Protein AF-A0A9W9MQR1-F1 (afdb_monomer_lite)

Sequence (91 aa):
MKYSRLQTVEFHKTLAQANWYMKQHNTQFSFILTAREHVPIRRLNDNEDLRLANPIFWTQSGTSQEPVLTVALGLWCLGMMAANDRLYHLH

Radius of gyration: 14.92 Å; chains: 1; bounding box: 32×33×39 Å

Secondary structure (DSSP, 8-state):
----HHHHHHHHHHHHHHHHHHHHTT-SEEEEE-SSEEEEEEE-STT--EEEPPPEETT----SSS----HHHHHHHHHHHHT-GGG----

Foldseek 3Di:
DDDDPVRVVVVVVVLVVQLVVCVVVVHQWDWDDDPFWIWIWGDPDPPSDIDIDDTAGQPDDADPVGDDDHPVNVVVVVVVCVVDPVVDDDD

Organism: NCBI:txid2972120

Structure (mmCIF, N/CA/C/O backbone):
data_AF-A0A9W9MQR1-F1
#
_entry.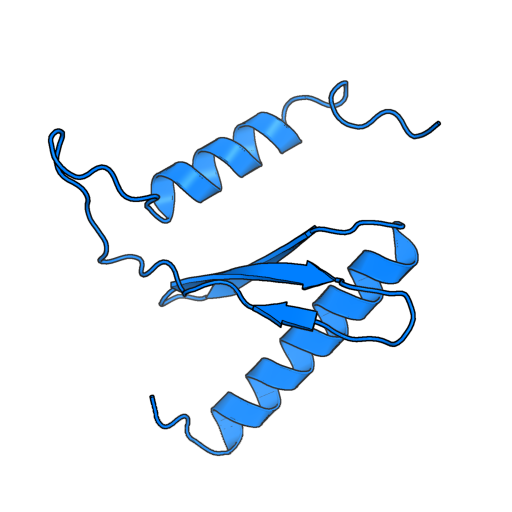id   AF-A0A9W9MQR1-F1
#
loop_
_atom_site.group_PDB
_atom_site.id
_atom_site.type_symbol
_atom_site.label_atom_id
_atom_site.label_alt_id
_atom_site.label_comp_id
_atom_site.label_asym_id
_atom_site.label_entity_id
_atom_site.label_seq_id
_atom_site.pdbx_PDB_ins_code
_atom_site.Cartn_x
_atom_site.Cartn_y
_atom_site.Cartn_z
_atom_site.occupancy
_atom_site.B_iso_or_equiv
_atom_site.auth_seq_id
_atom_site.auth_comp_id
_atom_site.auth_asym_id
_atom_site.auth_atom_id
_atom_site.pdbx_PDB_model_num
ATOM 1 N N . MET A 1 1 ? 9.968 -0.142 14.004 1.00 49.59 1 MET A N 1
ATOM 2 C CA . MET A 1 1 ? 9.159 -1.384 14.013 1.00 49.59 1 MET A CA 1
ATOM 3 C C . MET A 1 1 ? 10.079 -2.544 13.628 1.00 49.59 1 MET A C 1
ATOM 5 O O . MET A 1 1 ? 10.699 -2.449 12.578 1.00 49.59 1 MET A O 1
ATOM 9 N N . LYS A 1 2 ? 10.284 -3.566 14.477 1.00 49.31 2 LYS A N 1
ATOM 10 C CA . LYS A 1 2 ? 11.151 -4.720 14.148 1.00 49.31 2 LYS A CA 1
ATOM 11 C C . LYS A 1 2 ? 10.283 -5.862 13.613 1.00 49.31 2 LYS A C 1
ATOM 13 O O . LYS A 1 2 ? 9.596 -6.514 14.391 1.00 49.31 2 LYS A O 1
ATOM 18 N N . TYR A 1 3 ? 10.299 -6.070 12.300 1.00 59.81 3 TYR A N 1
ATOM 19 C CA . TYR A 1 3 ? 9.699 -7.245 11.669 1.00 59.81 3 TYR A CA 1
ATOM 20 C C . TYR A 1 3 ? 10.529 -8.497 11.971 1.00 59.81 3 TYR A C 1
ATOM 22 O O . TYR A 1 3 ? 11.756 -8.422 12.087 1.00 59.81 3 TYR A O 1
ATOM 30 N N . SER A 1 4 ? 9.875 -9.655 12.087 1.00 72.62 4 SER A N 1
ATOM 31 C CA . SER A 1 4 ? 10.600 -10.928 12.070 1.00 72.62 4 SER A CA 1
ATOM 32 C C . SER A 1 4 ? 11.195 -11.161 10.675 1.00 72.62 4 SER A C 1
ATOM 34 O O . SER A 1 4 ? 10.665 -10.678 9.676 1.00 72.62 4 SER A O 1
ATOM 36 N N . ARG A 1 5 ? 12.291 -11.923 10.574 1.00 69.75 5 ARG A N 1
ATOM 37 C CA . ARG A 1 5 ? 12.984 -12.169 9.293 1.00 69.75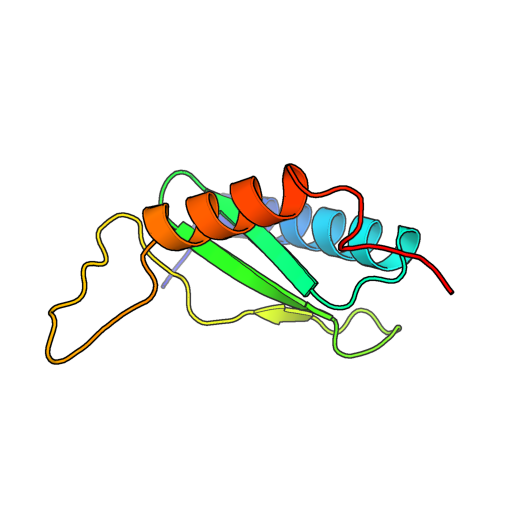 5 ARG A CA 1
ATOM 38 C C . ARG A 1 5 ? 12.045 -12.686 8.193 1.00 69.75 5 ARG A C 1
ATOM 40 O O . ARG A 1 5 ? 12.182 -12.285 7.043 1.00 69.75 5 ARG A O 1
ATOM 47 N N . LEU A 1 6 ? 11.082 -13.535 8.555 1.00 70.38 6 LEU A N 1
ATOM 48 C CA . LEU A 1 6 ? 10.079 -14.071 7.632 1.00 70.38 6 LEU A CA 1
ATOM 49 C C . LEU A 1 6 ? 9.096 -12.990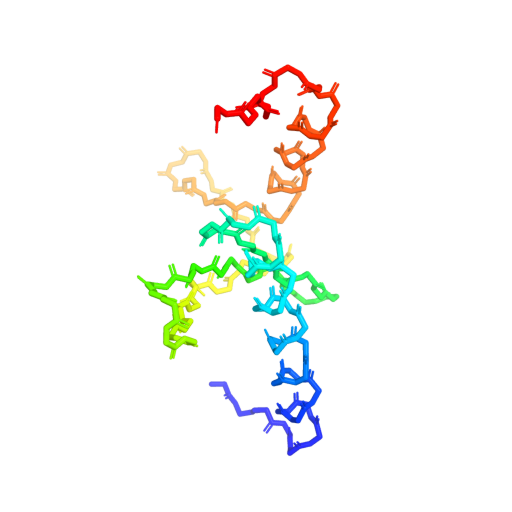 7.158 1.00 70.38 6 LEU A C 1
ATOM 51 O O . LEU A 1 6 ? 8.819 -12.904 5.967 1.00 70.38 6 LEU A O 1
ATOM 55 N N . GLN A 1 7 ? 8.633 -12.115 8.056 1.00 69.88 7 GLN A N 1
ATOM 56 C CA . GLN A 1 7 ? 7.747 -10.999 7.699 1.00 69.88 7 GLN A CA 1
ATOM 57 C C . GLN A 1 7 ? 8.436 -10.004 6.767 1.00 69.88 7 GLN A C 1
ATOM 59 O O . GLN A 1 7 ? 7.814 -9.511 5.833 1.00 69.88 7 GLN A O 1
ATOM 64 N N . THR A 1 8 ? 9.731 -9.755 6.974 1.00 73.38 8 THR A N 1
ATOM 65 C CA . THR A 1 8 ? 10.518 -8.909 6.076 1.00 73.38 8 THR A CA 1
ATOM 66 C C . THR A 1 8 ? 10.589 -9.505 4.671 1.00 73.38 8 THR A C 1
ATOM 68 O O . THR A 1 8 ? 10.399 -8.778 3.703 1.00 73.38 8 THR A O 1
ATOM 71 N N . VAL A 1 9 ? 10.827 -10.812 4.529 1.00 82.62 9 VAL A N 1
ATOM 72 C CA . VAL A 1 9 ? 10.895 -11.463 3.207 1.00 82.62 9 VAL A CA 1
ATOM 73 C C . VAL A 1 9 ? 9.551 -11.393 2.480 1.00 82.62 9 VAL A C 1
ATOM 75 O O . VAL A 1 9 ? 9.510 -10.979 1.323 1.00 82.62 9 VAL A O 1
ATOM 78 N N . GLU A 1 10 ? 8.451 -11.737 3.151 1.00 81.00 10 GLU A N 1
ATOM 79 C CA . GLU A 1 10 ? 7.109 -11.690 2.548 1.00 81.00 10 GLU A CA 1
ATOM 80 C C . GLU A 1 10 ? 6.680 -10.261 2.185 1.00 81.00 10 GLU A C 1
ATOM 82 O O . GLU A 1 10 ? 6.069 -10.027 1.139 1.00 81.00 10 GLU A O 1
ATOM 87 N N . PHE A 1 11 ? 7.089 -9.277 2.988 1.00 79.50 11 PHE A N 1
ATOM 88 C CA . PHE A 1 11 ? 6.884 -7.867 2.678 1.00 79.50 11 PHE A CA 1
ATOM 89 C C . PHE A 1 11 ? 7.616 -7.450 1.394 1.00 79.50 11 PHE A C 1
ATOM 91 O O . PHE A 1 11 ? 7.010 -6.851 0.507 1.00 79.50 11 PHE A O 1
ATOM 98 N N . HIS A 1 12 ? 8.890 -7.825 1.237 1.00 83.81 12 HIS A N 1
ATOM 99 C CA . HIS A 1 12 ? 9.652 -7.504 0.024 1.00 83.81 12 HIS A CA 1
ATOM 100 C C . HIS A 1 12 ? 9.114 -8.225 -1.218 1.00 83.81 12 HIS A C 1
ATOM 102 O O . HIS A 1 12 ? 9.088 -7.627 -2.292 1.00 83.81 12 HIS A O 1
ATOM 108 N N . LYS A 1 13 ? 8.632 -9.470 -1.091 1.00 89.19 13 LYS A N 1
ATOM 109 C CA . LYS A 1 13 ? 7.954 -10.168 -2.199 1.0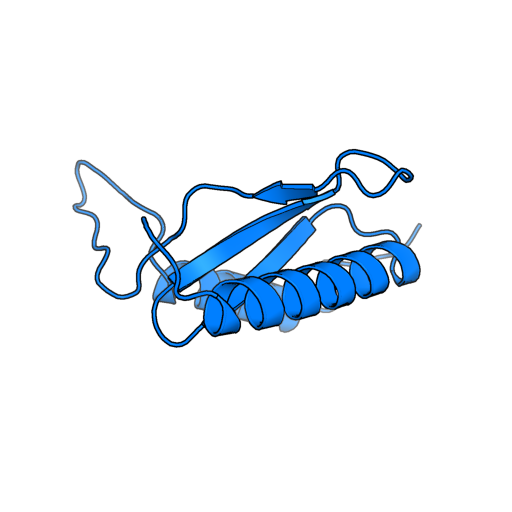0 89.19 13 LYS A CA 1
ATOM 110 C C . LYS A 1 13 ? 6.710 -9.411 -2.657 1.00 89.19 13 LYS A C 1
ATOM 112 O O . LYS A 1 13 ? 6.537 -9.182 -3.851 1.00 89.19 13 LYS A O 1
ATOM 117 N N . THR A 1 14 ? 5.884 -8.977 -1.706 1.00 88.38 14 THR A N 1
ATOM 118 C CA . THR A 1 14 ? 4.678 -8.189 -1.999 1.00 88.38 14 THR A CA 1
ATOM 119 C C . THR A 1 14 ? 5.032 -6.863 -2.680 1.00 88.38 14 THR A C 1
ATOM 121 O O . THR A 1 14 ? 4.396 -6.482 -3.661 1.00 88.38 14 THR A O 1
ATOM 124 N N . LEU A 1 15 ? 6.089 -6.181 -2.222 1.00 88.62 15 LEU A N 1
ATOM 125 C CA . LEU A 1 15 ? 6.585 -4.957 -2.861 1.00 88.62 15 LEU A CA 1
ATOM 126 C C . LEU A 1 15 ? 7.067 -5.191 -4.294 1.00 88.62 15 LEU A C 1
ATOM 128 O O . LEU A 1 15 ? 6.750 -4.397 -5.178 1.00 88.62 15 LEU A O 1
ATOM 132 N N . ALA A 1 16 ? 7.802 -6.276 -4.539 1.00 89.75 16 ALA A N 1
ATOM 133 C CA . ALA A 1 16 ? 8.267 -6.626 -5.877 1.00 89.75 16 ALA A CA 1
ATOM 134 C C . ALA A 1 16 ? 7.090 -6.895 -6.827 1.00 89.75 16 ALA A C 1
ATOM 136 O O . ALA A 1 16 ? 7.093 -6.415 -7.960 1.00 89.75 16 ALA A O 1
ATOM 137 N N . GLN A 1 17 ? 6.054 -7.592 -6.351 1.00 91.19 17 GLN A N 1
ATOM 138 C CA . GLN A 1 17 ? 4.834 -7.828 -7.122 1.00 91.19 17 GLN A CA 1
ATOM 139 C C . GLN A 1 17 ? 4.097 -6.520 -7.442 1.00 91.19 17 GLN A C 1
ATOM 141 O O . GLN A 1 17 ? 3.709 -6.302 -8.590 1.00 91.19 17 GLN A O 1
ATOM 146 N N . ALA A 1 18 ? 3.942 -5.631 -6.455 1.00 89.56 18 ALA A N 1
ATOM 147 C CA . ALA A 1 18 ? 3.330 -4.322 -6.665 1.00 89.56 18 ALA A CA 1
ATOM 148 C C . ALA A 1 18 ? 4.120 -3.494 -7.691 1.00 89.56 18 ALA A C 1
ATOM 150 O O . ALA A 1 18 ? 3.529 -2.951 -8.621 1.00 89.56 18 ALA A O 1
ATOM 151 N N . ASN A 1 19 ? 5.452 -3.454 -7.581 1.00 89.12 19 ASN A N 1
ATOM 152 C CA . ASN A 1 19 ? 6.316 -2.752 -8.532 1.00 89.12 19 ASN A CA 1
ATOM 153 C C . ASN A 1 19 ? 6.202 -3.319 -9.951 1.00 89.12 19 ASN A C 1
ATOM 155 O O . ASN A 1 19 ? 6.093 -2.563 -10.914 1.00 89.12 19 ASN A O 1
ATOM 159 N N . TRP A 1 20 ? 6.191 -4.648 -10.085 1.00 89.94 20 TRP A N 1
ATOM 160 C CA . TRP A 1 20 ? 6.011 -5.304 -11.377 1.00 89.94 20 TRP A CA 1
ATOM 161 C C . TRP A 1 20 ? 4.683 -4.897 -12.021 1.00 89.94 20 TRP A C 1
ATOM 163 O O . TRP A 1 20 ? 4.677 -4.467 -13.172 1.00 89.94 20 TRP A O 1
ATOM 173 N N . TYR A 1 21 ? 3.580 -4.933 -11.268 1.00 89.06 21 TYR A N 1
ATOM 174 C CA . TYR A 1 21 ? 2.269 -4.511 -11.766 1.00 89.06 21 TYR A CA 1
ATOM 175 C C . TYR A 1 21 ? 2.264 -3.034 -12.188 1.00 89.06 21 TYR A C 1
ATOM 177 O O . TYR A 1 21 ? 1.799 -2.689 -13.273 1.00 89.06 21 TYR A O 1
ATOM 185 N N . MET A 1 22 ? 2.851 -2.157 -11.370 1.00 88.56 22 MET A N 1
ATOM 186 C CA . MET A 1 22 ? 2.970 -0.730 -11.683 1.00 88.56 22 MET A CA 1
ATOM 187 C C . MET A 1 22 ? 3.762 -0.469 -12.968 1.00 88.56 22 MET A C 1
ATOM 189 O O . MET A 1 22 ? 3.398 0.416 -13.740 1.00 88.56 22 MET A O 1
ATOM 193 N N . LYS A 1 23 ? 4.823 -1.246 -13.224 1.00 88.69 23 LYS A N 1
ATOM 194 C CA . LYS A 1 23 ? 5.574 -1.188 -14.485 1.00 88.69 23 LYS A CA 1
ATOM 195 C C . LYS A 1 23 ? 4.712 -1.624 -15.669 1.00 88.69 23 LYS A C 1
ATOM 197 O O . LYS A 1 23 ? 4.650 -0.897 -16.654 1.00 88.69 23 LYS A O 1
ATOM 202 N N . GLN A 1 24 ? 4.029 -2.767 -15.564 1.00 90.12 24 GLN A N 1
ATOM 203 C CA . GLN A 1 24 ? 3.206 -3.303 -16.659 1.00 90.12 24 GLN A CA 1
ATOM 204 C C . GLN A 1 24 ? 2.083 -2.350 -17.080 1.00 90.12 24 GLN A C 1
ATOM 206 O O . GLN A 1 24 ? 1.783 -2.235 -18.263 1.00 90.12 24 GLN A O 1
ATOM 211 N N . HIS A 1 25 ? 1.486 -1.641 -16.123 1.00 87.19 25 HIS A N 1
ATOM 212 C CA . HIS A 1 25 ? 0.360 -0.741 -16.378 1.00 87.19 25 HIS A CA 1
ATOM 213 C C . HIS A 1 25 ? 0.755 0.740 -16.460 1.00 87.19 25 HIS A C 1
ATOM 215 O O . HIS A 1 25 ? -0.120 1.601 -16.478 1.00 87.19 25 HIS A O 1
ATOM 221 N N . ASN A 1 26 ? 2.057 1.047 -16.491 1.00 85.31 26 ASN A N 1
ATOM 222 C CA . ASN A 1 26 ? 2.591 2.410 -16.485 1.00 85.31 26 ASN A CA 1
ATOM 223 C C . ASN A 1 26 ? 1.971 3.314 -15.395 1.00 85.31 26 ASN A C 1
ATOM 225 O O . ASN A 1 26 ? 1.659 4.483 -15.623 1.00 85.31 26 ASN A O 1
ATOM 229 N N . THR A 1 27 ? 1.776 2.774 -14.189 1.00 85.12 27 THR A N 1
ATOM 230 C CA . THR A 1 27 ? 1.202 3.523 -13.067 1.00 85.12 27 THR A CA 1
ATOM 231 C C . THR A 1 27 ? 2.282 3.994 -12.096 1.00 85.12 27 THR A C 1
ATOM 233 O O . THR A 1 27 ? 3.320 3.355 -11.886 1.00 85.12 27 THR A O 1
ATOM 236 N N . GLN A 1 28 ? 2.043 5.161 -11.494 1.00 87.00 28 GLN A N 1
ATOM 237 C CA . GLN A 1 28 ? 2.951 5.767 -10.517 1.00 87.00 28 GLN A CA 1
ATOM 238 C C . GLN A 1 28 ? 2.577 5.430 -9.065 1.00 87.00 28 GLN A C 1
ATOM 240 O O . GLN A 1 28 ? 3.428 5.523 -8.177 1.00 87.00 28 GLN A O 1
ATOM 245 N N . PHE A 1 29 ? 1.334 5.013 -8.813 1.00 87.06 29 PHE A N 1
ATOM 246 C CA . PHE A 1 29 ? 0.800 4.774 -7.472 1.00 87.06 29 PHE A CA 1
ATOM 247 C C . PHE A 1 29 ? 0.212 3.368 -7.337 1.00 87.06 29 PHE A C 1
ATOM 249 O O . PHE A 1 29 ? -0.405 2.852 -8.266 1.00 87.06 29 PHE A O 1
ATOM 256 N N . SER A 1 30 ? 0.418 2.761 -6.172 1.00 87.62 30 SER A N 1
ATOM 257 C CA . SER A 1 30 ? -0.173 1.486 -5.759 1.00 87.62 30 SER A CA 1
ATOM 258 C C . SER A 1 30 ? -0.297 1.458 -4.232 1.00 87.62 30 SER A C 1
ATOM 260 O O . SER A 1 30 ? -0.010 2.451 -3.560 1.00 87.62 30 SER A O 1
ATOM 262 N N . PHE A 1 31 ? -0.725 0.339 -3.663 1.00 87.31 31 PHE A N 1
ATOM 263 C CA . PHE A 1 31 ? -0.805 0.145 -2.222 1.00 87.31 31 PHE A CA 1
ATOM 264 C C . PHE A 1 31 ? -0.638 -1.328 -1.845 1.00 87.31 31 PHE A C 1
ATOM 266 O O . PHE A 1 31 ? -0.899 -2.226 -2.643 1.00 87.31 31 PHE A O 1
ATOM 273 N N . ILE A 1 32 ? -0.231 -1.572 -0.601 1.00 87.50 32 ILE A N 1
ATOM 274 C CA . ILE A 1 32 ? -0.313 -2.885 0.042 1.00 87.50 32 ILE A CA 1
ATOM 275 C C . ILE A 1 32 ? -1.354 -2.800 1.147 1.00 87.50 32 ILE A C 1
ATOM 277 O O . ILE A 1 32 ? -1.266 -1.945 2.026 1.00 87.50 32 ILE A O 1
ATOM 281 N N . LEU A 1 33 ? -2.324 -3.708 1.116 1.00 85.25 33 LEU A N 1
ATOM 282 C CA . LEU A 1 33 ? -3.315 -3.861 2.170 1.00 85.25 33 LEU A CA 1
ATOM 283 C C . LEU A 1 33 ? -3.052 -5.160 2.927 1.00 85.25 33 LEU A C 1
ATOM 285 O O . LEU A 1 33 ? -2.971 -6.233 2.335 1.00 85.25 33 LEU A O 1
ATOM 289 N N . THR A 1 34 ? -2.942 -5.062 4.246 1.00 82.62 34 THR A N 1
ATOM 290 C CA . THR A 1 34 ? -2.790 -6.211 5.141 1.00 82.62 34 THR A CA 1
ATOM 291 C C . THR A 1 34 ? -3.898 -6.212 6.188 1.00 82.62 34 THR A C 1
ATOM 293 O O . THR A 1 34 ? -4.644 -5.244 6.340 1.00 82.62 34 THR A O 1
ATOM 296 N N . ALA A 1 35 ? -3.959 -7.267 7.001 1.00 81.38 35 ALA A N 1
ATOM 297 C CA . ALA A 1 35 ? -4.843 -7.310 8.164 1.00 81.38 35 ALA A CA 1
ATOM 298 C C . ALA A 1 35 ? -4.530 -6.236 9.232 1.00 81.38 35 ALA A C 1
ATOM 300 O O . ALA A 1 35 ? -5.298 -6.085 10.176 1.00 81.38 35 ALA A O 1
ATOM 301 N N . ARG A 1 36 ? -3.406 -5.507 9.132 1.00 81.50 36 ARG A N 1
ATOM 302 C CA . ARG A 1 36 ? -2.980 -4.504 10.129 1.00 81.50 36 ARG A CA 1
ATOM 303 C C . ARG A 1 36 ? -2.997 -3.076 9.607 1.00 81.50 36 ARG A C 1
ATOM 305 O O . ARG A 1 36 ? -3.327 -2.159 10.356 1.00 81.50 36 ARG A O 1
ATOM 312 N N . GLU A 1 37 ? -2.658 -2.900 8.342 1.00 84.25 37 GLU A N 1
ATOM 313 C CA . GLU A 1 37 ? -2.393 -1.584 7.781 1.00 84.25 37 GLU A CA 1
ATOM 314 C C . GLU A 1 37 ? -2.583 -1.551 6.267 1.00 84.25 37 GLU A C 1
ATOM 316 O O . GLU A 1 37 ? -2.461 -2.567 5.575 1.00 84.25 37 GLU A O 1
ATOM 321 N N . HIS A 1 38 ? -2.840 -0.345 5.779 1.00 86.00 38 HIS A N 1
ATOM 322 C CA . HIS A 1 38 ? -2.792 0.041 4.384 1.00 86.00 38 HIS A CA 1
ATOM 323 C C . HIS A 1 38 ? -1.562 0.925 4.159 1.00 86.00 38 HIS A C 1
ATOM 325 O O . HIS A 1 38 ? -1.410 1.964 4.803 1.00 86.00 38 HIS A O 1
ATOM 331 N N . VAL A 1 39 ? -0.684 0.525 3.242 1.00 87.62 39 VAL A N 1
ATOM 332 C CA . VAL A 1 39 ? 0.569 1.223 2.940 1.00 87.62 39 VAL A CA 1
ATOM 333 C C . VAL A 1 39 ? 0.535 1.708 1.494 1.00 87.62 39 VAL A C 1
ATOM 335 O O . VAL A 1 39 ? 0.699 0.896 0.580 1.00 87.62 39 VAL A O 1
ATOM 338 N N . PRO A 1 40 ? 0.334 3.015 1.254 1.00 87.69 40 PRO A N 1
ATOM 339 C CA . PRO A 1 40 ? 0.467 3.588 -0.077 1.00 87.69 40 PRO A CA 1
ATOM 340 C C . PRO A 1 40 ? 1.913 3.510 -0.583 1.00 87.69 40 PRO A C 1
ATOM 342 O O . PRO A 1 40 ? 2.870 3.728 0.165 1.00 87.69 40 PRO A O 1
ATOM 345 N N . ILE A 1 41 ? 2.060 3.244 -1.877 1.00 90.31 41 ILE A N 1
ATOM 346 C CA . ILE A 1 41 ? 3.336 3.102 -2.577 1.00 90.31 41 ILE A CA 1
ATOM 347 C C . ILE A 1 41 ? 3.368 4.082 -3.741 1.00 90.31 41 ILE A C 1
ATOM 349 O O . ILE A 1 41 ? 2.424 4.168 -4.528 1.00 90.31 41 ILE A O 1
ATOM 353 N N . ARG A 1 42 ? 4.492 4.781 -3.887 1.00 89.19 42 ARG A N 1
ATOM 354 C CA . ARG A 1 42 ? 4.795 5.597 -5.060 1.00 89.19 42 ARG A CA 1
ATOM 355 C C . ARG A 1 42 ? 6.064 5.091 -5.735 1.00 89.19 42 ARG A C 1
ATOM 357 O O . ARG A 1 42 ? 7.104 4.996 -5.089 1.00 89.19 42 ARG A O 1
ATOM 364 N N . ARG A 1 43 ? 5.994 4.842 -7.041 1.00 88.62 43 ARG A N 1
ATOM 365 C CA . ARG A 1 43 ? 7.160 4.566 -7.888 1.00 88.62 43 ARG A CA 1
ATOM 366 C C . ARG A 1 43 ? 7.782 5.894 -8.311 1.00 88.62 43 ARG A C 1
ATOM 368 O O . ARG A 1 43 ? 7.079 6.779 -8.801 1.00 88.62 43 ARG A O 1
ATOM 375 N N . LEU A 1 44 ? 9.072 6.076 -8.042 1.00 85.50 44 LEU A N 1
ATOM 376 C CA . LEU A 1 44 ? 9.761 7.346 -8.294 1.00 85.50 44 LEU A CA 1
ATOM 377 C C . LEU A 1 44 ? 10.312 7.433 -9.717 1.00 85.50 44 LEU A C 1
ATOM 379 O O . LEU A 1 44 ? 10.316 8.515 -10.298 1.00 85.50 44 LEU A O 1
ATOM 383 N N . ASN A 1 45 ? 10.764 6.311 -10.267 1.00 78.12 45 ASN A N 1
ATOM 384 C CA . ASN A 1 45 ? 11.372 6.215 -11.589 1.00 78.12 45 ASN A CA 1
ATOM 385 C C . ASN A 1 45 ? 11.249 4.776 -12.133 1.00 78.12 45 ASN A C 1
ATOM 387 O O . ASN A 1 45 ? 10.697 3.881 -11.483 1.00 78.12 45 ASN A O 1
ATOM 391 N N . ASP A 1 46 ? 11.755 4.544 -13.343 1.00 72.56 46 ASP A N 1
ATOM 392 C CA . ASP A 1 46 ? 11.790 3.210 -13.961 1.00 72.56 46 ASP A CA 1
ATOM 393 C C . ASP A 1 46 ? 12.857 2.284 -13.349 1.00 72.56 46 ASP A C 1
ATOM 395 O O . ASP A 1 46 ? 12.776 1.061 -13.501 1.00 72.56 46 ASP A O 1
ATOM 399 N N . ASN A 1 47 ? 13.774 2.849 -12.556 1.00 71.62 47 ASN A N 1
ATOM 400 C CA . ASN A 1 47 ? 14.888 2.169 -11.892 1.00 71.62 47 ASN A CA 1
ATOM 401 C C . ASN A 1 47 ? 14.498 1.498 -10.560 1.00 71.62 47 ASN A C 1
ATOM 403 O O . ASN A 1 47 ? 15.357 1.246 -9.727 1.00 71.62 47 ASN A O 1
ATOM 407 N N . GLU A 1 48 ? 13.215 1.171 -10.374 1.00 67.75 48 GLU A N 1
ATOM 408 C CA . GLU A 1 48 ? 12.697 0.383 -9.237 1.00 67.75 48 GLU A CA 1
ATOM 409 C C . GLU A 1 48 ? 12.699 1.079 -7.874 1.00 67.75 48 GLU A C 1
ATOM 411 O O . GLU A 1 48 ? 12.354 0.454 -6.870 1.00 67.75 48 GLU A O 1
ATOM 416 N N . ASP A 1 49 ? 12.977 2.382 -7.827 1.00 81.94 49 ASP A N 1
ATOM 417 C CA . ASP A 1 49 ? 12.915 3.131 -6.578 1.00 81.94 49 ASP A CA 1
ATOM 418 C C . ASP A 1 49 ? 11.459 3.308 -6.122 1.00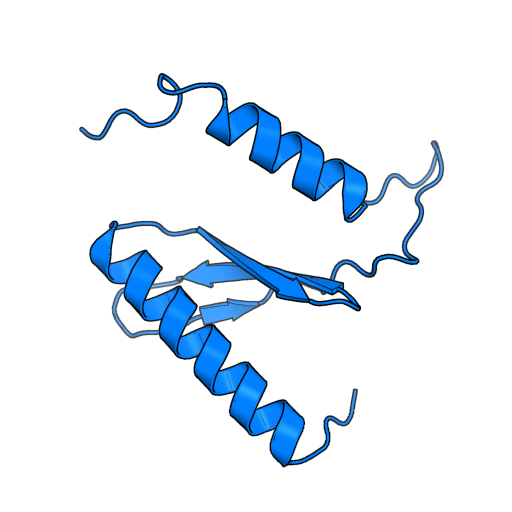 81.94 49 ASP A C 1
ATOM 420 O O . ASP A 1 49 ? 10.670 4.070 -6.702 1.00 81.94 49 ASP A O 1
ATOM 424 N N . LEU A 1 50 ? 11.105 2.613 -5.040 1.00 87.25 50 LEU A N 1
ATOM 425 C CA . LEU A 1 50 ? 9.810 2.729 -4.379 1.00 87.25 50 LEU A CA 1
ATOM 426 C C . LEU A 1 50 ? 9.910 3.622 -3.145 1.00 87.25 50 LEU A C 1
ATOM 428 O O . LEU A 1 50 ? 10.773 3.445 -2.286 1.00 87.25 50 LEU A O 1
ATOM 432 N N . ARG A 1 51 ? 8.951 4.537 -3.005 1.00 89.06 51 ARG A N 1
ATOM 433 C CA . ARG A 1 51 ? 8.709 5.273 -1.766 1.00 89.06 51 ARG A CA 1
ATOM 434 C C . ARG A 1 51 ? 7.444 4.748 -1.102 1.00 89.06 51 ARG A C 1
ATOM 436 O O . ARG A 1 51 ? 6.368 4.767 -1.696 1.00 89.06 51 ARG A O 1
ATOM 443 N N . LEU A 1 52 ? 7.591 4.327 0.147 1.00 88.88 52 LEU A N 1
ATOM 444 C CA . LEU A 1 52 ? 6.486 3.939 1.015 1.00 88.88 52 LEU A CA 1
ATOM 445 C C . LEU A 1 52 ? 6.003 5.170 1.779 1.00 88.88 52 LEU A C 1
ATOM 447 O O . LEU A 1 52 ? 6.816 5.913 2.333 1.00 88.88 52 LEU A O 1
ATOM 451 N N . ALA A 1 53 ? 4.694 5.402 1.785 1.00 86.94 53 ALA A N 1
ATOM 452 C CA . ALA A 1 53 ? 4.091 6.388 2.670 1.00 86.94 53 ALA A CA 1
ATOM 453 C C . ALA A 1 53 ? 3.988 5.838 4.103 1.00 86.94 53 ALA A C 1
ATOM 455 O O . ALA A 1 53 ? 4.192 4.646 4.345 1.00 86.94 53 ALA A O 1
ATOM 456 N N . ASN A 1 54 ? 3.643 6.711 5.054 1.00 85.31 54 ASN A N 1
ATOM 457 C CA . ASN A 1 54 ? 3.347 6.274 6.415 1.00 85.31 54 ASN A CA 1
ATOM 458 C C . ASN A 1 54 ? 2.186 5.263 6.397 1.00 85.31 54 ASN A C 1
ATOM 460 O O . ASN A 1 54 ? 1.178 5.526 5.730 1.00 85.31 54 ASN A O 1
ATOM 464 N N . PRO A 1 55 ? 2.305 4.133 7.116 1.00 86.38 55 PRO A N 1
ATOM 465 C CA . PRO A 1 55 ? 1.229 3.162 7.191 1.00 86.38 55 PRO A CA 1
ATOM 466 C C . PRO A 1 55 ? -0.027 3.752 7.821 1.00 86.38 55 PRO A C 1
ATOM 468 O O . PRO A 1 55 ? 0.042 4.497 8.800 1.00 86.38 55 PRO A O 1
ATOM 471 N N . ILE A 1 56 ? -1.172 3.371 7.267 1.00 85.19 56 ILE A N 1
ATOM 472 C CA . ILE A 1 56 ? -2.491 3.712 7.782 1.00 85.19 56 ILE A CA 1
ATOM 473 C C . ILE A 1 56 ? -3.026 2.479 8.497 1.00 85.19 56 ILE A C 1
ATOM 475 O O . ILE A 1 56 ? -3.377 1.488 7.855 1.00 85.19 56 ILE A O 1
ATOM 479 N N . PHE A 1 57 ? -3.068 2.514 9.824 1.00 84.81 57 PHE A N 1
ATOM 480 C CA . PHE A 1 57 ? -3.510 1.370 10.621 1.00 84.81 57 PHE A CA 1
ATOM 481 C C . PHE A 1 57 ? -5.035 1.259 10.639 1.00 84.81 57 PHE A C 1
ATOM 483 O O . PHE A 1 57 ? -5.737 2.267 10.676 1.00 84.81 57 PHE A O 1
ATOM 490 N N . TRP A 1 58 ? -5.570 0.037 10.705 1.00 80.50 58 TRP A N 1
ATOM 491 C CA . TRP A 1 58 ? -7.019 -0.175 10.872 1.00 80.50 58 TRP A CA 1
ATOM 492 C C . TRP A 1 58 ? -7.579 0.468 12.143 1.00 80.50 58 TRP A C 1
ATOM 494 O O . TRP A 1 58 ? -8.736 0.873 12.176 1.00 80.50 58 TRP A O 1
ATOM 504 N N . THR A 1 59 ? -6.751 0.576 13.181 1.00 83.31 59 THR A N 1
ATOM 505 C CA . THR A 1 59 ? -7.098 1.202 14.461 1.00 83.31 59 THR A CA 1
ATOM 506 C C . THR A 1 59 ? -6.956 2.723 14.443 1.00 83.31 59 THR A C 1
ATOM 508 O O . THR A 1 59 ? -7.222 3.364 15.455 1.00 83.31 59 THR A O 1
ATOM 511 N N . GLN A 1 60 ? -6.488 3.314 13.340 1.00 83.88 60 GLN A N 1
ATOM 512 C CA . GLN A 1 60 ? -6.336 4.756 13.226 1.00 83.88 60 GLN A CA 1
ATOM 513 C C . GLN A 1 60 ? -7.705 5.404 13.004 1.00 83.88 60 GLN A C 1
ATOM 515 O O . GLN A 1 60 ? -8.410 5.097 12.044 1.00 83.88 60 GLN A O 1
ATOM 520 N N . SER A 1 61 ? -8.060 6.331 13.889 1.00 79.69 61 SER A N 1
ATOM 521 C CA . SER A 1 61 ? -9.274 7.140 13.813 1.00 79.69 61 SER A CA 1
ATOM 522 C C . SER A 1 61 ? -8.914 8.618 13.892 1.00 79.69 61 SER A C 1
ATOM 524 O O . SER A 1 61 ? -8.031 8.990 14.663 1.00 79.69 61 SER A O 1
ATOM 526 N N . GLY A 1 62 ? -9.606 9.448 13.116 1.00 80.38 62 GLY A N 1
ATOM 527 C CA . GLY A 1 62 ? -9.479 10.903 13.179 1.00 80.38 62 GLY A CA 1
ATOM 528 C C . GLY A 1 62 ? -10.626 11.542 13.935 1.00 80.38 62 GLY A C 1
ATOM 529 O O . GLY A 1 62 ? -11.687 10.939 14.104 1.00 80.38 62 GLY A O 1
ATOM 530 N N . THR A 1 63 ? -10.414 12.777 14.365 1.00 82.94 63 THR A N 1
ATOM 531 C CA . THR A 1 63 ? -11.484 13.635 14.878 1.00 82.94 63 THR A CA 1
ATOM 532 C C . THR A 1 63 ? -11.838 14.675 13.819 1.00 82.94 63 THR A C 1
ATOM 534 O O . THR A 1 63 ? -11.107 14.861 12.848 1.00 82.94 63 THR A O 1
ATOM 537 N N . SER A 1 64 ? -12.943 15.400 14.000 1.00 84.06 64 SER A N 1
ATOM 538 C CA . SER A 1 64 ? -13.286 16.509 13.098 1.00 84.06 64 SER A CA 1
ATOM 539 C C . SER A 1 64 ? -12.247 17.639 13.109 1.00 84.06 64 SER A C 1
ATOM 541 O O . SER A 1 64 ? -12.188 18.418 12.166 1.00 84.06 64 SER A O 1
ATOM 543 N N . GLN A 1 65 ? -11.450 17.744 14.177 1.00 88.00 65 GLN A N 1
ATOM 544 C CA . GLN A 1 65 ? -10.408 18.762 14.343 1.00 88.00 65 GLN A CA 1
ATOM 545 C C . GLN A 1 65 ? -9.063 18.295 13.772 1.00 88.00 65 GLN A C 1
ATOM 547 O O . GLN A 1 65 ? -8.296 19.109 13.266 1.00 88.00 65 GLN A O 1
ATOM 552 N N . GLU A 1 66 ? -8.807 16.986 13.801 1.00 82.44 66 GLU A N 1
ATOM 553 C CA . GLU A 1 66 ? -7.609 16.348 13.254 1.00 82.44 66 GLU A CA 1
ATOM 554 C C . GLU A 1 66 ? -8.020 15.175 12.353 1.00 82.44 66 GLU A C 1
ATOM 556 O O . GLU A 1 66 ? -8.013 14.008 12.773 1.00 82.44 66 GLU A O 1
ATOM 561 N N . PRO A 1 67 ? -8.443 15.466 11.110 1.00 80.94 67 PRO A N 1
ATOM 562 C CA . PRO A 1 67 ? -8.841 14.428 10.180 1.00 80.94 67 PRO A CA 1
ATOM 563 C C . PRO A 1 67 ? -7.614 13.621 9.750 1.00 80.94 67 PRO A C 1
ATOM 565 O O . PRO A 1 67 ? -6.608 14.165 9.296 1.00 80.94 67 PRO A O 1
ATOM 568 N N . VAL A 1 68 ? -7.720 12.299 9.840 1.00 80.44 68 VAL A N 1
ATOM 569 C CA . VAL A 1 68 ? -6.732 11.360 9.297 1.00 80.44 68 VAL A CA 1
ATOM 570 C C . VAL A 1 68 ? -7.414 10.397 8.342 1.00 80.44 68 VAL A C 1
ATOM 572 O O . VAL A 1 68 ? -8.564 10.001 8.540 1.00 80.44 68 VAL A O 1
ATOM 575 N N . LEU A 1 69 ? -6.690 10.018 7.290 1.00 75.12 69 LEU A N 1
ATOM 576 C CA . LEU A 1 69 ? -7.146 9.007 6.348 1.00 75.12 69 LEU A CA 1
ATOM 577 C C . LEU A 1 69 ? -7.258 7.673 7.091 1.00 75.12 69 LEU A C 1
ATOM 579 O O . LEU A 1 69 ? -6.261 7.167 7.595 1.00 75.12 69 LEU A O 1
ATOM 583 N N . THR A 1 70 ? -8.465 7.120 7.179 1.00 82.62 70 THR A N 1
ATOM 584 C CA . THR A 1 70 ? -8.705 5.798 7.767 1.00 82.62 70 THR A CA 1
ATOM 585 C C . THR A 1 70 ? -8.672 4.734 6.678 1.00 82.62 70 THR A C 1
ATOM 587 O O . THR A 1 70 ? -8.928 5.023 5.506 1.00 82.62 70 THR A O 1
ATOM 590 N N . VAL A 1 71 ? -8.401 3.480 7.045 1.00 77.50 71 VAL A N 1
ATOM 591 C CA . VAL A 1 71 ? -8.416 2.384 6.062 1.00 77.50 71 VAL A CA 1
ATOM 592 C C . VAL A 1 71 ? -9.796 2.238 5.410 1.00 77.50 71 VAL A C 1
ATOM 594 O O . VAL A 1 71 ? -9.881 2.050 4.200 1.00 77.50 71 VAL A O 1
ATOM 597 N N . ALA A 1 72 ? -10.877 2.409 6.180 1.00 80.75 72 ALA A N 1
ATOM 598 C CA . ALA A 1 72 ? -12.242 2.381 5.655 1.00 80.75 72 ALA A CA 1
ATOM 599 C C . ALA A 1 72 ? -12.479 3.471 4.595 1.00 80.75 72 ALA A C 1
ATOM 601 O O . ALA A 1 72 ? -13.029 3.186 3.533 1.00 80.75 72 ALA A O 1
ATOM 602 N N . LEU A 1 73 ? -12.013 4.700 4.845 1.00 77.12 73 LEU A N 1
ATOM 603 C CA . LEU A 1 73 ? -12.131 5.799 3.887 1.00 77.12 73 LEU A CA 1
ATOM 604 C C . LEU A 1 73 ? -11.247 5.579 2.648 1.00 77.12 73 LEU A C 1
ATOM 606 O O . LEU A 1 73 ? -11.675 5.861 1.530 1.00 77.12 73 LEU A O 1
ATOM 610 N N . GLY A 1 74 ? -10.043 5.028 2.827 1.00 75.06 74 GLY A N 1
ATOM 611 C CA . GLY A 1 74 ? -9.157 4.646 1.725 1.00 75.06 74 GLY A CA 1
ATOM 612 C C . GLY A 1 74 ? -9.779 3.585 0.811 1.00 75.06 74 GLY A C 1
ATOM 613 O O . GLY A 1 74 ? -9.781 3.747 -0.408 1.00 75.06 74 GLY A O 1
ATOM 614 N N . LEU A 1 75 ? -10.377 2.541 1.392 1.00 79.62 75 LEU A N 1
ATOM 615 C CA . LEU A 1 75 ? -11.086 1.495 0.648 1.00 79.62 75 LEU A CA 1
ATOM 616 C C . LEU A 1 75 ? -12.344 2.011 -0.042 1.00 79.62 75 LEU A C 1
ATOM 618 O O . LEU A 1 75 ? -12.606 1.633 -1.180 1.00 79.62 75 LEU A O 1
ATOM 622 N N . TRP A 1 76 ? -13.101 2.891 0.612 1.00 82.62 76 TRP A N 1
ATOM 623 C CA . TRP A 1 76 ? -14.253 3.531 -0.013 1.00 82.62 76 TRP A CA 1
ATOM 624 C C . TRP A 1 76 ? -13.835 4.346 -1.243 1.00 82.62 76 TRP A C 1
ATOM 626 O O . TRP A 1 76 ? -14.432 4.196 -2.306 1.00 82.62 76 TRP A O 1
ATOM 636 N N . CYS A 1 77 ? -12.760 5.134 -1.139 1.00 74.31 77 CYS A N 1
ATOM 637 C CA . CYS A 1 77 ? -12.219 5.894 -2.266 1.00 74.31 77 CYS A CA 1
ATOM 638 C C . CYS A 1 77 ? -11.778 4.970 -3.415 1.00 74.31 77 CYS A C 1
ATOM 640 O O . CYS A 1 77 ? -12.141 5.200 -4.567 1.00 74.31 77 CYS A O 1
ATOM 642 N N . LEU A 1 78 ? -11.066 3.879 -3.105 1.00 74.25 78 LEU A N 1
ATOM 643 C CA . LEU A 1 78 ? -10.687 2.860 -4.090 1.00 74.25 78 LEU A CA 1
ATOM 644 C C . LEU A 1 78 ? -11.907 2.226 -4.770 1.00 74.25 78 LEU A C 1
ATOM 646 O O . LEU A 1 78 ? -11.919 2.102 -5.991 1.00 74.25 78 LEU A O 1
ATOM 650 N N . GLY A 1 79 ? -12.942 1.873 -4.004 1.00 79.69 79 GLY A N 1
ATOM 651 C CA . GLY A 1 79 ? -14.191 1.327 -4.537 1.00 79.69 79 GLY A CA 1
ATOM 652 C C . GLY A 1 79 ? -14.912 2.307 -5.463 1.00 79.69 79 GLY A C 1
ATOM 653 O O . GLY A 1 79 ? -15.354 1.919 -6.540 1.00 79.69 79 GLY A O 1
ATOM 654 N N . MET A 1 80 ? -14.966 3.589 -5.092 1.00 81.31 80 MET A N 1
ATOM 655 C CA . MET A 1 80 ? -15.548 4.645 -5.927 1.00 81.31 80 MET A CA 1
ATOM 656 C C . MET A 1 80 ? -14.767 4.865 -7.227 1.00 81.31 80 MET A C 1
ATOM 658 O O . MET A 1 80 ? -15.375 5.073 -8.275 1.00 81.31 80 MET A O 1
ATOM 662 N N . MET A 1 81 ? -13.433 4.801 -7.177 1.00 70.19 81 MET A N 1
ATOM 663 C CA . MET A 1 81 ? -12.590 4.897 -8.372 1.00 70.19 81 MET A CA 1
ATOM 664 C C . MET A 1 81 ? -12.750 3.672 -9.280 1.00 70.19 81 MET A C 1
ATOM 666 O O . MET A 1 81 ? -12.863 3.832 -10.490 1.00 70.19 81 MET A O 1
ATOM 670 N N . ALA A 1 82 ? -12.813 2.465 -8.710 1.00 69.50 82 ALA A N 1
ATOM 671 C CA . ALA A 1 82 ? -13.009 1.225 -9.461 1.00 69.50 82 ALA A CA 1
ATOM 672 C C . ALA A 1 82 ? -14.405 1.122 -10.099 1.00 69.50 82 ALA A C 1
ATOM 674 O O . ALA A 1 82 ? -14.546 0.554 -11.173 1.00 69.50 82 ALA A O 1
ATOM 675 N N . ALA A 1 83 ? -15.435 1.681 -9.461 1.00 75.94 83 ALA A N 1
ATOM 676 C CA . ALA A 1 83 ? -16.799 1.684 -9.990 1.00 75.94 83 ALA A CA 1
ATOM 677 C C . ALA A 1 83 ? -17.013 2.693 -11.135 1.00 75.94 83 ALA A C 1
ATOM 679 O O . ALA A 1 83 ? -18.081 2.709 -11.748 1.00 75.94 83 ALA A O 1
ATOM 680 N N . ASN A 1 84 ? -16.032 3.556 -11.414 1.00 68.00 84 ASN A N 1
ATOM 681 C 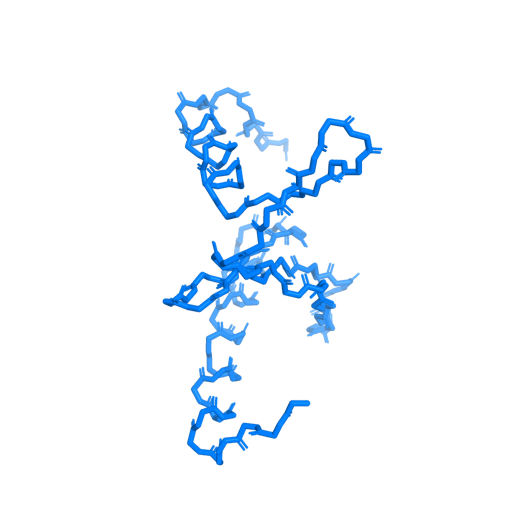CA . ASN A 1 84 ? -16.128 4.586 -12.438 1.00 68.00 84 ASN A CA 1
ATOM 682 C C . ASN A 1 84 ? -15.084 4.359 -13.542 1.00 68.00 84 ASN A C 1
ATOM 684 O O . ASN A 1 84 ? -14.025 4.987 -13.559 1.00 68.00 84 ASN A O 1
ATOM 688 N N . ASP A 1 85 ? -15.435 3.507 -14.509 1.00 55.84 85 ASP A N 1
ATOM 689 C CA . ASP A 1 85 ? -14.616 3.147 -15.684 1.00 55.84 85 ASP A CA 1
ATOM 690 C C . ASP A 1 85 ? -14.114 4.352 -16.509 1.00 55.84 85 ASP A C 1
ATOM 692 O O . ASP A 1 85 ? -13.166 4.231 -17.281 1.00 55.84 85 ASP A O 1
ATOM 696 N N . ARG A 1 86 ? -14.721 5.538 -16.361 1.00 55.19 86 ARG A N 1
ATOM 697 C CA . ARG A 1 86 ? -14.341 6.762 -17.092 1.00 55.19 86 ARG A CA 1
ATOM 698 C C . ARG A 1 86 ? -13.205 7.561 -16.444 1.00 55.19 86 ARG A C 1
ATOM 700 O O . ARG A 1 86 ? -12.751 8.540 -17.029 1.00 55.19 86 ARG A O 1
ATOM 707 N N . LEU A 1 87 ? -12.749 7.194 -15.243 1.00 50.78 87 LEU A N 1
ATOM 708 C CA . LEU A 1 87 ? -11.642 7.892 -14.566 1.00 50.78 87 LEU A CA 1
ATOM 709 C C . LEU A 1 87 ? -10.255 7.513 -15.109 1.00 50.78 87 LEU A C 1
ATOM 711 O O . LEU A 1 87 ? -9.300 8.254 -14.888 1.00 50.78 87 LEU A O 1
ATOM 715 N N . TYR A 1 88 ? -10.143 6.404 -15.843 1.00 47.22 88 TYR A N 1
ATOM 716 C CA . TYR A 1 88 ? -8.879 5.896 -16.377 1.00 47.22 88 TYR A CA 1
ATOM 717 C C . TYR A 1 88 ? -8.948 5.760 -17.904 1.00 47.22 88 TYR A C 1
ATOM 719 O O . TYR A 1 88 ? -9.005 4.662 -18.449 1.00 47.22 88 TYR A O 1
ATOM 727 N N . HIS A 1 89 ? -8.932 6.889 -18.615 1.00 42.75 89 HIS A N 1
ATOM 728 C CA . HIS A 1 89 ? -8.647 6.893 -20.050 1.00 42.75 89 HIS A CA 1
ATOM 729 C C . HIS A 1 89 ? -7.127 6.947 -20.265 1.00 42.75 89 HIS A C 1
ATOM 731 O O . HIS A 1 89 ? -6.486 7.947 -19.940 1.00 42.75 89 HIS A O 1
ATOM 737 N N . LEU A 1 90 ? -6.561 5.863 -20.804 1.00 42.59 90 LEU A N 1
ATOM 738 C CA . LEU A 1 90 ? -5.214 5.845 -21.378 1.00 42.59 90 LEU A CA 1
ATOM 739 C C . LEU A 1 90 ? -5.205 6.780 -22.603 1.00 42.59 90 LEU A C 1
ATOM 741 O O . LEU A 1 90 ? -6.001 6.574 -23.519 1.00 42.59 90 LEU A O 1
ATOM 745 N N . HIS A 1 91 ? -4.358 7.814 -22.580 1.00 44.50 91 HIS A N 1
ATOM 746 C CA . HIS A 1 91 ? -3.934 8.539 -23.785 1.00 44.50 91 HIS A CA 1
ATOM 747 C C . HIS A 1 91 ? -2.756 7.807 -24.425 1.00 44.50 91 HIS A C 1
ATOM 749 O O . HIS A 1 91 ? -1.884 7.342 -23.654 1.00 44.50 91 HIS A O 1
#

pLDDT: mean 78.82, std 11.94, range [42.59, 91.19]